Protein AF-A0A6P2FU16-F1 (afdb_monomer)

Secondary structure (DSSP, 8-state):
---------------------S---EE-TTSSEEEEEEEETS-THHHHHHHHHH-TT-EEEEEEE---S-EEEEETTEEEEEPPPEEEEEEE--

Mean predicted aligned error: 13.76 Å

Structure (mmCIF, N/CA/C/O backbone):
data_AF-A0A6P2FU16-F1
#
_entry.id   AF-A0A6P2FU16-F1
#
loop_
_atom_site.group_PDB
_atom_site.id
_atom_site.type_symbol
_atom_site.label_atom_id
_atom_site.label_alt_id
_atom_site.label_comp_id
_atom_site.label_asym_id
_atom_site.label_entity_id
_atom_site.label_seq_id
_atom_site.pdbx_PDB_ins_code
_atom_site.Cartn_x
_atom_site.Cartn_y
_atom_site.C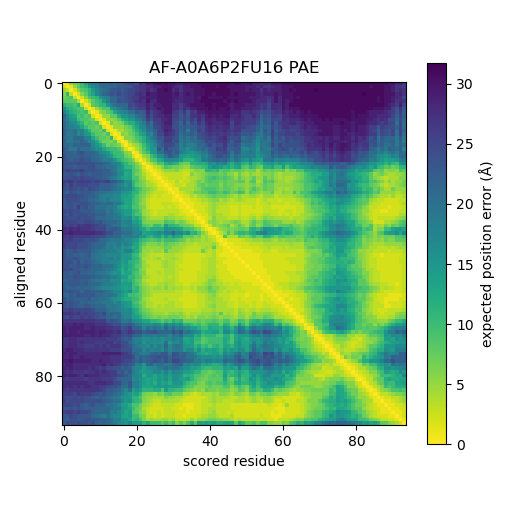artn_z
_atom_site.occupancy
_atom_site.B_iso_or_equiv
_atom_site.auth_seq_id
_atom_site.auth_comp_id
_atom_site.auth_asym_id
_atom_site.auth_atom_id
_atom_site.pdbx_PDB_model_num
ATOM 1 N N . MET A 1 1 ? -7.578 26.553 48.629 1.00 46.03 1 MET A N 1
ATOM 2 C CA . MET A 1 1 ? -7.542 25.409 49.567 1.00 46.03 1 MET A CA 1
ATOM 3 C C . MET A 1 1 ? -8.950 24.850 49.698 1.00 46.03 1 MET A C 1
ATOM 5 O O . MET A 1 1 ? -9.819 25.628 50.061 1.00 46.03 1 MET A O 1
ATOM 9 N N . ARG A 1 2 ? -9.099 23.527 49.485 1.00 44.97 2 ARG A N 1
ATOM 10 C CA . ARG A 1 2 ? -10.263 22.671 49.823 1.00 44.97 2 ARG A CA 1
ATOM 11 C C . ARG A 1 2 ? -11.420 22.736 48.798 1.00 44.97 2 ARG A C 1
ATOM 13 O O . ARG A 1 2 ? -11.994 23.792 48.625 1.00 44.97 2 ARG A O 1
ATOM 20 N N . PHE A 1 3 ? -11.811 21.699 48.055 1.00 43.94 3 PHE A N 1
ATOM 21 C CA . PHE A 1 3 ? -11.651 20.252 48.206 1.00 43.94 3 PHE A CA 1
ATOM 22 C C . PHE A 1 3 ? -11.545 19.576 46.822 1.00 43.94 3 PHE A C 1
ATOM 24 O O . PHE A 1 3 ? -12.525 19.468 46.093 1.00 43.94 3 PHE A O 1
ATOM 31 N N . LEU A 1 4 ? -10.351 19.081 46.478 1.00 50.25 4 LEU A N 1
ATOM 32 C CA . LEU A 1 4 ? -10.207 17.943 45.565 1.00 50.25 4 LEU A CA 1
ATOM 33 C C . LEU A 1 4 ? -10.719 16.710 46.325 1.00 50.25 4 LEU A C 1
ATOM 35 O O . LEU A 1 4 ? -10.123 16.400 47.359 1.00 50.25 4 LEU A O 1
ATOM 39 N N . LYS A 1 5 ? -11.786 16.052 45.842 1.00 46.97 5 LYS A N 1
ATOM 40 C CA . LYS A 1 5 ? -12.066 14.593 45.921 1.00 46.97 5 LYS A CA 1
ATOM 41 C C . LYS A 1 5 ? -13.552 14.290 45.671 1.00 46.97 5 LYS A C 1
ATOM 43 O O . LYS A 1 5 ? -14.368 14.543 46.547 1.00 46.97 5 LYS A O 1
ATOM 48 N N . ALA A 1 6 ? -13.840 13.710 44.503 1.00 45.25 6 ALA A N 1
ATOM 49 C CA . ALA A 1 6 ? -14.892 12.721 44.192 1.00 45.25 6 ALA A CA 1
ATOM 50 C C . ALA A 1 6 ? -15.142 12.786 42.670 1.00 45.25 6 ALA A C 1
ATOM 52 O O . ALA A 1 6 ? -15.872 13.632 42.179 1.00 45.25 6 ALA A O 1
ATOM 53 N N . SER A 1 7 ? -14.324 12.109 41.868 1.00 50.09 7 SER A N 1
ATOM 54 C CA . SER A 1 7 ? -14.680 10.800 41.304 1.00 50.09 7 SER A CA 1
ATOM 55 C C . SER A 1 7 ? -15.929 10.834 40.412 1.00 50.09 7 SER A C 1
ATOM 57 O O . SER A 1 7 ? -16.998 10.384 40.804 1.00 50.09 7 SER A O 1
ATOM 59 N N . ALA A 1 8 ? -15.752 11.310 39.182 1.00 48.22 8 ALA A N 1
ATOM 60 C CA . ALA A 1 8 ? -16.485 10.821 38.020 1.00 48.22 8 ALA A CA 1
ATOM 61 C C . ALA A 1 8 ? -15.540 10.947 36.820 1.00 48.22 8 ALA A C 1
ATOM 63 O O . ALA A 1 8 ? -15.329 12.021 36.264 1.00 48.22 8 ALA A O 1
ATOM 64 N N . ILE A 1 9 ? -14.870 9.837 36.522 1.00 54.91 9 ILE A N 1
ATOM 65 C CA . ILE A 1 9 ? -13.946 9.659 35.406 1.00 54.91 9 ILE A CA 1
ATOM 66 C C . ILE A 1 9 ? -14.768 9.793 34.119 1.00 54.91 9 ILE A C 1
ATOM 68 O O . ILE A 1 9 ? -15.372 8.831 33.657 1.00 54.91 9 ILE A O 1
ATOM 72 N N . VAL A 1 10 ? -14.831 10.997 33.551 1.00 57.50 10 VAL A N 1
ATOM 73 C CA . VAL A 1 10 ? -15.307 11.198 32.179 1.00 57.50 10 VAL A CA 1
ATOM 74 C C . VAL A 1 10 ? -14.112 10.915 31.278 1.00 57.50 10 VAL A C 1
ATOM 76 O O . VAL A 1 10 ? -13.295 11.785 30.988 1.00 57.50 10 VAL A O 1
ATOM 79 N N . ALA A 1 11 ? -13.959 9.638 30.929 1.00 56.16 11 ALA A N 1
ATOM 80 C CA . ALA A 1 11 ? -13.014 9.173 29.929 1.00 56.16 11 ALA A CA 1
ATOM 81 C C . ALA A 1 11 ? -13.464 9.690 28.556 1.00 56.16 11 ALA A C 1
ATOM 83 O O . ALA A 1 11 ? -14.204 9.031 27.829 1.00 56.16 11 ALA A O 1
ATOM 84 N N . THR A 1 12 ? -13.044 10.905 28.215 1.00 58.56 12 THR A N 1
ATOM 85 C CA . THR A 1 12 ? -13.216 11.462 26.877 1.00 58.56 12 THR A CA 1
ATOM 86 C C . THR A 1 12 ? -12.269 10.720 25.934 1.00 58.56 12 THR A C 1
ATOM 88 O O . THR A 1 12 ? -11.115 11.105 25.754 1.00 58.56 12 THR A O 1
ATOM 91 N N . ALA A 1 13 ? -12.742 9.614 25.360 1.00 57.47 13 ALA A N 1
ATOM 92 C CA . ALA A 1 13 ? -12.086 8.933 24.253 1.00 57.47 13 ALA A CA 1
ATOM 93 C C . ALA A 1 13 ? -12.150 9.840 23.011 1.00 57.47 13 ALA A C 1
ATOM 95 O O . ALA A 1 13 ? -13.068 9.746 22.197 1.00 57.47 13 ALA A O 1
ATOM 96 N N . LEU A 1 14 ? -11.194 10.768 22.887 1.00 52.72 14 LEU A N 1
ATOM 97 C CA . LEU A 1 14 ? -10.948 11.481 21.637 1.00 52.72 14 LEU A CA 1
ATOM 98 C C . LEU A 1 14 ? -10.443 10.459 20.613 1.00 52.72 14 LEU A C 1
ATOM 100 O O . LEU A 1 14 ? -9.284 10.047 20.637 1.00 52.72 14 LEU A O 1
ATOM 104 N N . VAL A 1 15 ? -11.337 10.044 19.719 1.00 58.72 15 VAL A N 1
ATOM 105 C CA . VAL A 1 15 ? -11.002 9.259 18.532 1.00 58.72 15 VAL A CA 1
ATOM 106 C C . VAL A 1 15 ? -10.127 10.130 17.629 1.00 58.72 15 VAL A C 1
ATOM 108 O O . VAL A 1 15 ? -10.598 11.077 16.993 1.00 58.72 15 VAL A O 1
ATOM 111 N N . LEU A 1 16 ? -8.832 9.818 17.616 1.00 50.78 16 LEU A N 1
ATOM 112 C CA . LEU A 1 16 ? -7.827 10.365 16.710 1.00 50.78 16 LEU A CA 1
ATOM 113 C C . LEU A 1 16 ? -8.207 10.009 15.263 1.00 50.78 16 LEU A C 1
ATOM 115 O O . LEU A 1 16 ? -7.883 8.929 14.778 1.00 50.78 16 LEU A O 1
ATOM 119 N N . HIS A 1 17 ? -8.891 10.912 14.560 1.00 48.78 17 HIS A N 1
ATOM 120 C CA . HIS A 1 17 ? -9.077 10.811 13.111 1.00 48.78 17 HIS A CA 1
ATOM 121 C C . HIS A 1 17 ? -7.794 11.300 12.427 1.00 48.78 17 HIS A C 1
ATOM 123 O O . HIS A 1 17 ? -7.655 12.471 12.076 1.00 48.78 17 HIS A O 1
ATOM 129 N N . GLY A 1 18 ? -6.815 10.397 12.329 1.00 49.44 18 GLY A N 1
ATOM 130 C CA . GLY A 1 18 ? -5.534 10.630 11.671 1.00 49.44 18 GLY A CA 1
ATOM 131 C C . GLY A 1 18 ? -5.669 10.750 10.150 1.00 49.44 18 GLY A C 1
ATOM 132 O O . GLY A 1 18 ? -6.335 9.941 9.514 1.00 49.44 18 GLY A O 1
ATOM 133 N N . CYS A 1 19 ? -5.032 11.794 9.618 1.00 46.31 19 CYS A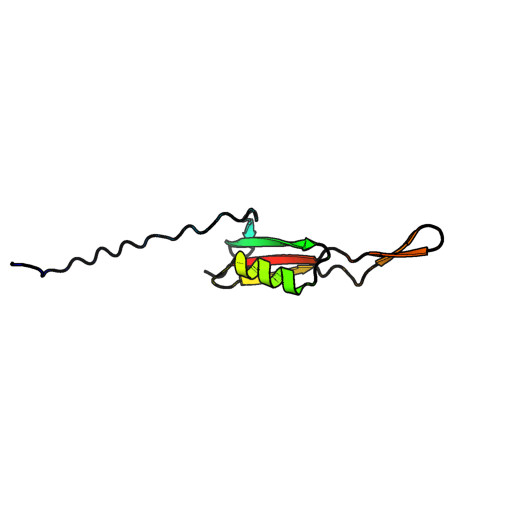 N 1
ATOM 134 C CA . CYS A 1 19 ? -4.665 12.098 8.232 1.00 46.31 19 CYS A CA 1
ATOM 135 C C . CYS A 1 19 ? -5.285 11.253 7.103 1.00 46.31 19 CYS A C 1
ATOM 137 O O . CYS A 1 19 ? -4.883 10.120 6.846 1.00 46.31 19 CYS A O 1
ATOM 139 N N . ALA A 1 20 ? -6.150 11.900 6.316 1.00 48.34 20 ALA A N 1
ATOM 140 C CA . ALA A 1 20 ? -6.557 11.452 4.990 1.00 48.34 20 ALA A CA 1
ATOM 141 C C . ALA A 1 20 ? -5.360 11.459 4.018 1.00 48.34 20 ALA A C 1
ATOM 143 O O . ALA A 1 20 ? -5.130 12.417 3.281 1.00 48.34 20 ALA A O 1
ATOM 144 N N . ILE A 1 21 ? -4.589 10.373 4.008 1.00 50.56 21 ILE A N 1
ATOM 145 C CA . ILE A 1 21 ? -3.793 9.990 2.842 1.00 50.56 21 ILE A CA 1
ATOM 146 C C . ILE A 1 21 ? -4.804 9.496 1.804 1.00 50.56 21 ILE A C 1
ATOM 148 O O . ILE A 1 21 ? -5.678 8.693 2.119 1.00 50.56 21 ILE A O 1
ATOM 152 N N . SER A 1 22 ? -4.732 10.022 0.581 1.00 51.31 22 SER A N 1
ATOM 153 C CA . SER A 1 22 ? -5.706 9.811 -0.505 1.00 51.31 22 SER A CA 1
ATOM 154 C C . SER A 1 22 ? -5.668 8.387 -1.097 1.00 51.31 22 SER A C 1
ATOM 156 O O . SER A 1 22 ? -5.725 8.184 -2.308 1.00 51.31 22 SER A O 1
ATOM 158 N N . SER A 1 23 ? -5.540 7.363 -0.256 1.00 58.78 23 SER A N 1
ATOM 159 C CA . SER A 1 23 ? -5.890 5.992 -0.594 1.00 58.78 23 SER A CA 1
ATOM 160 C C . SER A 1 23 ? -7.385 5.849 -0.343 1.00 58.78 23 SER A C 1
ATOM 162 O O . SER A 1 23 ? -7.826 5.891 0.803 1.00 58.78 23 SER A O 1
ATOM 164 N N . LYS A 1 24 ? -8.188 5.735 -1.404 1.00 69.19 24 LYS A N 1
ATOM 165 C CA . LYS A 1 24 ? -9.637 5.567 -1.245 1.00 69.19 24 LYS A CA 1
ATOM 166 C C . LYS A 1 24 ? -9.900 4.287 -0.441 1.00 69.19 24 LYS A C 1
ATOM 168 O O . LYS A 1 24 ? -9.542 3.217 -0.939 1.00 69.19 24 LYS A O 1
ATOM 173 N N . PRO A 1 25 ? -10.480 4.383 0.768 1.00 77.25 25 PRO A N 1
ATOM 174 C CA . PRO A 1 25 ? -10.852 3.201 1.521 1.00 77.25 25 PRO A CA 1
ATOM 175 C C . PRO A 1 25 ? -11.924 2.459 0.730 1.00 77.25 25 PRO A C 1
ATOM 177 O O . PRO A 1 25 ? -12.895 3.060 0.264 1.00 77.25 25 PRO A O 1
ATOM 180 N N . ILE A 1 26 ? -11.729 1.160 0.557 1.00 84.50 26 ILE A N 1
ATOM 181 C CA . ILE A 1 26 ? -12.703 0.268 -0.064 1.00 84.50 26 ILE A CA 1
ATOM 182 C C . ILE A 1 26 ? -13.117 -0.803 0.945 1.00 84.50 26 ILE A C 1
ATOM 184 O O . ILE A 1 26 ? -12.310 -1.175 1.800 1.00 84.50 26 ILE A O 1
ATOM 188 N N . PRO A 1 27 ? -14.374 -1.277 0.902 1.00 83.25 27 PRO A N 1
ATOM 189 C CA . PRO A 1 27 ? -14.795 -2.381 1.746 1.00 83.25 27 PRO A CA 1
ATOM 190 C C . PRO A 1 27 ? -14.012 -3.633 1.347 1.00 83.25 27 PRO A C 1
ATOM 192 O O . PRO A 1 27 ? -14.053 -4.070 0.197 1.00 83.25 27 PRO A O 1
ATOM 195 N N . GLY A 1 28 ? -13.263 -4.176 2.299 1.00 82.06 28 GLY A N 1
ATOM 196 C CA . GLY A 1 28 ? -12.550 -5.431 2.144 1.00 82.06 28 GLY A CA 1
ATOM 197 C C . GLY A 1 28 ? -13.491 -6.639 2.206 1.00 82.06 28 GLY A C 1
ATOM 198 O O . GLY A 1 28 ? -14.619 -6.520 2.698 1.00 82.06 28 GLY A O 1
ATOM 199 N N . PRO A 1 29 ? -13.046 -7.813 1.729 1.00 78.25 29 PRO A N 1
ATOM 200 C CA . PRO A 1 29 ? -13.819 -9.057 1.770 1.00 78.25 29 PRO A CA 1
ATOM 201 C C . PRO A 1 29 ? -14.333 -9.429 3.169 1.00 78.25 29 PRO A C 1
ATOM 203 O O . PRO A 1 29 ? -15.365 -10.085 3.278 1.00 78.25 29 PRO A O 1
ATOM 206 N N . ASN A 1 30 ? -13.666 -8.978 4.235 1.00 81.88 30 ASN A N 1
ATOM 207 C CA . ASN A 1 30 ? -14.075 -9.247 5.616 1.00 81.88 30 ASN A CA 1
ATOM 208 C C . ASN A 1 30 ? -14.935 -8.128 6.237 1.00 81.88 30 ASN A C 1
ATOM 210 O O . ASN A 1 30 ? -15.121 -8.096 7.452 1.00 81.88 30 ASN A O 1
ATOM 214 N N . GLY A 1 31 ? -15.413 -7.167 5.436 1.00 81.38 31 GLY A N 1
ATOM 215 C CA . GLY A 1 31 ? -16.156 -5.996 5.920 1.00 81.38 31 GLY A CA 1
ATOM 216 C C . GLY A 1 31 ? -15.281 -4.952 6.624 1.00 81.38 31 GLY A C 1
ATOM 217 O O . GLY A 1 31 ? -15.794 -4.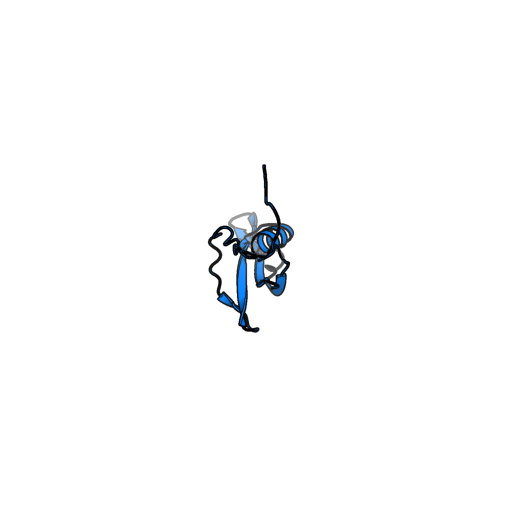051 7.284 1.00 81.38 31 GLY A O 1
ATOM 218 N N . ARG A 1 32 ? -13.956 -5.071 6.498 1.00 83.44 32 ARG A N 1
ATOM 219 C CA . ARG A 1 32 ? -12.965 -4.167 7.097 1.00 83.44 32 ARG A CA 1
ATOM 220 C C . ARG A 1 32 ? -12.523 -3.109 6.096 1.00 83.44 32 ARG A C 1
ATOM 222 O O . ARG A 1 32 ? -12.664 -3.293 4.891 1.00 83.44 32 ARG A O 1
ATOM 229 N N . THR A 1 33 ? -11.936 -2.020 6.584 1.00 87.12 33 THR A N 1
ATOM 230 C CA . THR A 1 33 ? -11.328 -1.010 5.710 1.00 87.12 33 THR A CA 1
ATOM 231 C C . THR A 1 33 ? -10.125 -1.601 4.983 1.00 87.12 33 THR A C 1
ATOM 233 O O . THR A 1 33 ? -9.174 -2.065 5.619 1.00 87.12 33 THR A O 1
ATOM 236 N N . ALA A 1 34 ? -10.163 -1.558 3.656 1.00 88.81 34 ALA A N 1
ATOM 237 C CA . ALA A 1 34 ? -9.105 -2.046 2.794 1.00 88.81 34 ALA A CA 1
ATOM 238 C C . ALA A 1 34 ? -8.575 -0.949 1.867 1.00 88.81 34 ALA A C 1
ATOM 240 O O . ALA A 1 34 ? -9.261 0.030 1.562 1.00 88.81 34 ALA A O 1
ATOM 241 N N . TYR A 1 35 ? -7.343 -1.134 1.400 1.00 88.44 35 TYR A N 1
ATOM 242 C CA . TYR A 1 35 ? -6.636 -0.193 0.545 1.00 88.44 35 TYR A CA 1
ATOM 243 C C . TYR A 1 35 ? -5.916 -0.916 -0.587 1.00 88.44 35 TYR A C 1
ATOM 245 O O . TYR A 1 35 ? -5.318 -1.974 -0.398 1.00 88.44 35 TYR A O 1
ATOM 253 N N . THR A 1 36 ? -5.941 -0.309 -1.774 1.00 88.12 36 THR A N 1
ATOM 254 C CA . THR A 1 36 ? -5.071 -0.705 -2.888 1.00 88.12 36 THR A CA 1
ATOM 255 C C . THR A 1 36 ? -3.841 0.195 -2.898 1.00 88.12 36 THR A C 1
ATOM 257 O O . THR A 1 36 ? -3.930 1.379 -3.224 1.00 88.12 36 THR A O 1
ATOM 260 N N . VAL A 1 37 ? -2.689 -0.368 -2.554 1.00 86.25 37 VAL A N 1
ATOM 261 C CA . VAL A 1 37 ? -1.392 0.306 -2.569 1.00 86.25 37 VAL A CA 1
ATOM 262 C C . VAL A 1 37 ? -0.762 0.092 -3.940 1.00 86.25 37 VAL A C 1
ATOM 264 O O . VAL A 1 37 ? -0.438 -1.032 -4.315 1.00 86.25 37 VAL A O 1
ATOM 267 N N . LYS A 1 38 ? -0.601 1.170 -4.712 1.00 80.94 38 LYS A N 1
ATOM 268 C CA . LYS A 1 38 ? 0.115 1.145 -5.994 1.00 80.94 38 LYS A CA 1
ATOM 269 C C . LYS A 1 38 ? 1.526 1.672 -5.778 1.00 80.94 38 LYS A C 1
ATOM 271 O O . LYS A 1 38 ? 1.698 2.854 -5.508 1.00 80.94 38 LYS A O 1
ATOM 276 N N . CYS A 1 39 ? 2.521 0.811 -5.938 1.00 76.62 39 CYS A N 1
ATOM 277 C CA . CYS A 1 39 ? 3.923 1.150 -5.683 1.00 76.62 39 CYS A CA 1
ATOM 278 C C . CYS A 1 39 ? 4.705 1.417 -6.976 1.00 76.62 39 CYS A C 1
ATOM 280 O O . CYS A 1 39 ? 5.890 1.736 -6.938 1.00 76.62 39 CYS A O 1
ATOM 282 N N . GLY A 1 40 ? 4.057 1.279 -8.138 1.00 69.00 40 GLY A N 1
ATOM 283 C CA . GLY A 1 40 ? 4.684 1.509 -9.439 1.00 69.00 40 GLY A CA 1
ATOM 284 C C . GLY A 1 40 ? 5.873 0.576 -9.673 1.00 69.00 40 GLY A C 1
ATOM 285 O O . GLY A 1 40 ? 5.829 -0.595 -9.304 1.00 69.00 40 GLY A O 1
ATOM 286 N N . SER A 1 41 ? 6.948 1.088 -10.272 1.00 64.62 41 SER A N 1
ATOM 287 C CA . SER A 1 41 ? 8.191 0.339 -10.513 1.00 64.62 41 SER A CA 1
ATOM 288 C C . SER A 1 41 ? 9.086 0.199 -9.274 1.00 64.62 41 SER A C 1
ATOM 290 O O . SER A 1 41 ?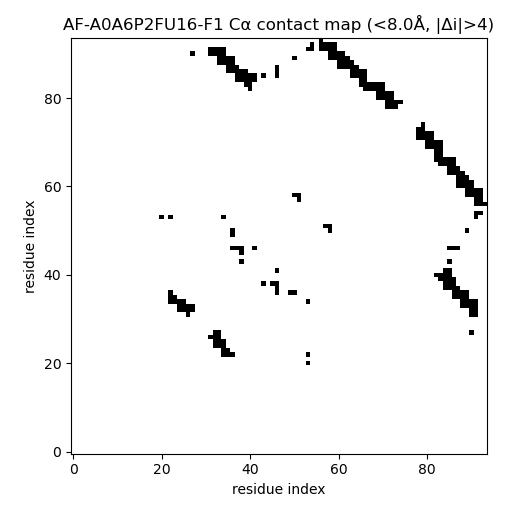 10.191 -0.341 -9.384 1.00 64.62 41 SER A O 1
ATOM 292 N N . ALA A 1 42 ? 8.659 0.708 -8.111 1.00 63.97 42 ALA A N 1
ATOM 293 C CA . ALA A 1 42 ? 9.466 0.702 -6.900 1.00 63.97 42 ALA A CA 1
ATOM 294 C C . ALA A 1 42 ? 9.741 -0.721 -6.404 1.00 63.97 42 ALA A C 1
ATOM 296 O O . ALA A 1 42 ? 8.963 -1.656 -6.629 1.00 63.97 42 ALA A O 1
ATOM 297 N N . VAL A 1 43 ? 10.863 -0.871 -5.692 1.00 70.31 43 VAL A N 1
ATOM 298 C CA . VAL A 1 43 ? 11.175 -2.098 -4.959 1.00 70.31 43 VAL A CA 1
ATOM 299 C C . VAL A 1 43 ? 10.033 -2.363 -4.000 1.00 70.31 43 VAL A C 1
ATOM 301 O O . VAL A 1 43 ? 9.542 -1.473 -3.314 1.00 70.31 43 VAL A O 1
ATOM 304 N N . LEU A 1 44 ? 9.629 -3.617 -3.948 1.00 74.00 44 LEU A N 1
ATOM 305 C CA . LEU A 1 44 ? 8.447 -4.044 -3.239 1.00 74.00 44 LEU A CA 1
ATOM 306 C C . LEU A 1 44 ? 8.424 -3.689 -1.743 1.00 74.00 44 LEU A C 1
ATOM 308 O O . LEU A 1 44 ? 7.364 -3.576 -1.139 1.00 74.00 44 LEU A O 1
ATOM 312 N N . HIS A 1 45 ? 9.597 -3.460 -1.159 1.00 80.88 45 HIS A N 1
ATOM 313 C CA . HIS A 1 45 ? 9.733 -2.949 0.196 1.00 80.88 45 HIS A CA 1
ATOM 314 C C . HIS A 1 45 ? 8.983 -1.623 0.414 1.00 80.88 45 HIS A C 1
ATOM 316 O O . HIS A 1 45 ? 8.307 -1.467 1.425 1.00 80.88 45 HIS A O 1
ATOM 322 N N . ALA A 1 46 ? 8.987 -0.730 -0.581 1.00 80.81 46 ALA A N 1
ATOM 323 C CA . ALA A 1 46 ? 8.258 0.536 -0.527 1.00 80.81 46 ALA A CA 1
ATOM 324 C C . ALA A 1 46 ? 6.734 0.333 -0.418 1.00 80.81 46 ALA A C 1
ATOM 326 O O . ALA A 1 46 ? 6.050 1.131 0.215 1.00 80.81 46 ALA A O 1
ATOM 327 N N . CYS A 1 47 ? 6.190 -0.762 -0.968 1.00 83.25 47 CYS A N 1
ATOM 328 C CA . CYS A 1 47 ? 4.777 -1.095 -0.780 1.00 83.25 47 CYS A CA 1
ATOM 329 C C . CYS A 1 47 ? 4.437 -1.364 0.682 1.00 83.25 47 CYS A C 1
ATOM 331 O O . CYS A 1 47 ? 3.370 -0.979 1.151 1.00 83.25 47 CYS A O 1
ATOM 333 N N . TYR A 1 48 ? 5.334 -2.047 1.392 1.00 87.81 48 TYR A N 1
ATOM 334 C CA . TYR A 1 48 ? 5.128 -2.397 2.789 1.00 87.81 48 TYR A CA 1
ATOM 335 C C . TYR A 1 48 ? 5.241 -1.180 3.704 1.00 87.81 48 TYR A C 1
ATOM 337 O O . TYR A 1 48 ? 4.496 -1.090 4.678 1.00 87.81 48 TYR A O 1
ATOM 345 N N . GLU A 1 49 ? 6.116 -0.228 3.371 1.00 87.94 49 GLU A N 1
ATOM 346 C CA . GLU A 1 49 ? 6.204 1.051 4.079 1.00 87.94 49 GLU A CA 1
ATOM 347 C C . GLU A 1 49 ? 4.929 1.881 3.902 1.00 87.94 49 GLU A C 1
ATOM 349 O O . GLU A 1 49 ? 4.370 2.362 4.886 1.00 87.94 49 GLU A O 1
ATOM 354 N N . GLU A 1 50 ? 4.419 2.010 2.674 1.00 86.62 50 GLU A N 1
ATOM 355 C CA . GLU A 1 50 ? 3.153 2.709 2.425 1.00 86.62 50 GLU A CA 1
ATOM 356 C C . GLU A 1 50 ? 1.973 2.001 3.102 1.00 86.62 50 GLU A C 1
ATOM 358 O O . GLU A 1 50 ? 1.149 2.645 3.750 1.00 86.62 50 GLU A O 1
ATOM 363 N N . ALA A 1 51 ? 1.927 0.669 3.056 1.00 88.50 51 ALA A N 1
ATOM 364 C CA . ALA A 1 51 ? 0.927 -0.114 3.776 1.00 88.50 51 ALA A CA 1
ATOM 365 C C . ALA A 1 51 ? 0.966 0.134 5.295 1.00 88.50 51 ALA A C 1
ATOM 367 O O . ALA A 1 51 ? -0.082 0.273 5.927 1.00 88.50 51 ALA A O 1
ATOM 368 N N . ALA A 1 52 ? 2.162 0.243 5.882 1.00 88.38 52 ALA A N 1
ATOM 369 C CA . ALA A 1 52 ? 2.334 0.549 7.300 1.00 88.38 52 ALA A CA 1
ATOM 370 C C . ALA A 1 52 ? 1.895 1.980 7.656 1.00 88.38 52 ALA A C 1
ATOM 372 O O . ALA A 1 52 ? 1.348 2.194 8.737 1.00 88.38 52 ALA A O 1
ATOM 373 N N . LYS A 1 53 ? 2.073 2.951 6.748 1.00 87.88 53 LYS A N 1
ATOM 374 C CA . LYS A 1 53 ? 1.557 4.321 6.923 1.00 87.88 53 LYS A CA 1
ATOM 375 C C . LYS A 1 53 ? 0.029 4.364 6.889 1.00 87.88 53 LYS A C 1
ATOM 377 O O . LYS A 1 53 ? -0.568 5.110 7.659 1.00 87.88 53 LYS A O 1
ATOM 382 N N . LEU A 1 54 ? -0.597 3.569 6.017 1.00 86.50 54 LEU A N 1
ATOM 383 C CA . LEU A 1 54 ? -2.058 3.490 5.900 1.00 86.50 54 LEU A CA 1
ATOM 384 C C . LEU A 1 54 ? -2.708 2.739 7.068 1.00 86.50 54 LEU A C 1
ATOM 386 O O . LEU A 1 54 ? -3.789 3.118 7.516 1.00 86.50 54 LEU A O 1
ATOM 390 N N . CYS A 1 55 ? -2.052 1.693 7.569 1.00 88.75 55 CYS A N 1
ATOM 391 C CA . CYS A 1 55 ? -2.550 0.858 8.657 1.00 88.75 55 CYS A CA 1
ATOM 392 C C . CYS A 1 55 ? -1.530 0.796 9.814 1.00 88.75 55 CYS A C 1
ATOM 394 O O . CYS A 1 55 ? -0.836 -0.215 9.967 1.00 88.75 55 CYS A O 1
ATOM 396 N N . PRO A 1 56 ? -1.443 1.834 10.671 1.00 86.62 56 PRO A N 1
ATOM 397 C CA . PRO A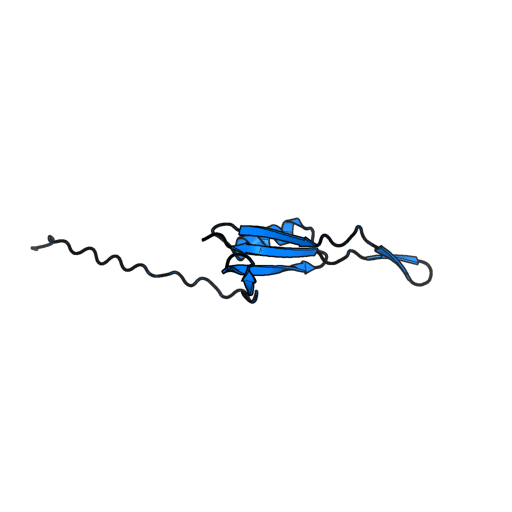 1 56 ? -0.448 1.905 11.749 1.00 86.62 56 PRO A CA 1
ATOM 398 C C . PRO A 1 56 ? -0.637 0.839 12.840 1.00 86.62 56 PRO A C 1
ATOM 400 O O . PRO A 1 56 ? 0.311 0.485 13.534 1.00 86.62 56 PRO A O 1
ATOM 403 N N . GLN A 1 57 ? -1.845 0.285 12.978 1.00 88.44 57 GLN A N 1
ATOM 404 C CA . GLN A 1 57 ? -2.148 -0.833 13.885 1.00 88.44 57 GLN A CA 1
ATOM 405 C C . GLN A 1 57 ? -1.807 -2.211 13.278 1.00 88.44 57 GLN A C 1
ATOM 407 O O . GLN A 1 57 ? -2.064 -3.252 13.886 1.00 88.44 57 GLN A O 1
ATOM 412 N N . GLY A 1 58 ? -1.227 -2.223 12.075 1.00 87.88 58 GLY A N 1
ATOM 413 C CA . GLY A 1 58 ? -0.945 -3.413 11.283 1.00 87.88 58 GLY A CA 1
ATOM 414 C C . GLY A 1 58 ? -2.002 -3.670 10.209 1.00 87.88 58 GLY A C 1
ATOM 415 O O . GLY A 1 58 ? -3.118 -3.154 10.260 1.00 87.88 58 GLY A O 1
ATOM 416 N N . TYR A 1 59 ? -1.647 -4.491 9.225 1.00 90.56 59 TYR A N 1
ATOM 417 C CA . TYR A 1 59 ? -2.513 -4.871 8.110 1.00 90.56 59 TYR A CA 1
ATOM 418 C C . TYR A 1 59 ? -2.385 -6.360 7.787 1.00 90.56 59 TYR A C 1
ATOM 420 O O . TYR A 1 59 ? -1.400 -7.010 8.136 1.00 90.56 59 TYR A O 1
ATOM 428 N N . SER A 1 60 ? -3.393 -6.893 7.104 1.00 91.06 60 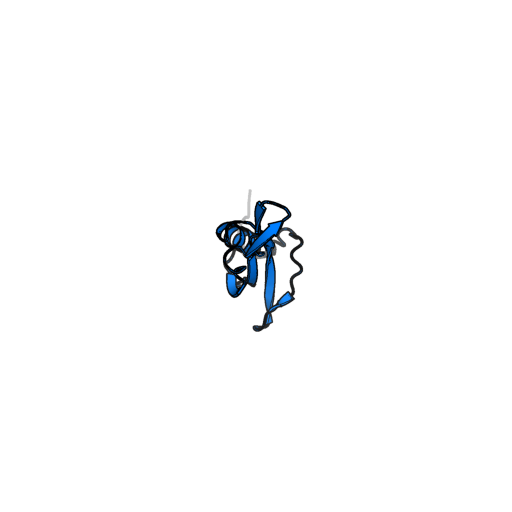SER A N 1
ATOM 429 C CA . SER A 1 60 ? -3.353 -8.197 6.452 1.00 91.06 60 SER A CA 1
ATOM 430 C C . SER A 1 60 ? -3.139 -8.001 4.954 1.00 91.06 60 SER A C 1
ATOM 432 O O . SER A 1 60 ? -3.800 -7.164 4.339 1.00 91.06 60 SER A O 1
ATOM 434 N N . LEU A 1 61 ? -2.198 -8.749 4.378 1.00 89.25 61 LEU A N 1
ATOM 435 C CA . LEU A 1 61 ? -1.997 -8.796 2.933 1.00 89.25 61 LEU A CA 1
ATOM 436 C C . LEU A 1 61 ? -3.062 -9.725 2.340 1.00 89.25 61 LEU A C 1
ATOM 438 O O . LEU A 1 61 ? -3.002 -10.933 2.559 1.00 89.25 61 LEU A O 1
ATOM 442 N N . VAL A 1 62 ? -4.033 -9.159 1.626 1.00 88.69 62 VAL A N 1
ATOM 443 C CA . VAL A 1 62 ? -5.108 -9.933 0.989 1.00 88.69 62 VAL A CA 1
ATOM 444 C C . VAL A 1 62 ? -4.663 -10.422 -0.380 1.00 88.69 62 VAL A C 1
ATOM 446 O O . VAL A 1 62 ? -4.832 -11.592 -0.702 1.00 88.69 62 VAL A O 1
ATOM 449 N N . ASP A 1 63 ? -4.081 -9.523 -1.171 1.00 84.25 63 ASP A N 1
ATOM 450 C CA . ASP A 1 63 ? -3.554 -9.852 -2.488 1.00 84.25 63 ASP A CA 1
ATOM 451 C C . ASP A 1 63 ? -2.316 -9.014 -2.807 1.00 84.25 63 ASP A C 1
ATOM 453 O O . ASP A 1 63 ? -2.122 -7.904 -2.295 1.00 84.25 63 ASP A O 1
ATOM 457 N N . ARG A 1 64 ? -1.455 -9.558 -3.659 1.00 83.06 64 ARG A N 1
ATOM 458 C CA . ARG A 1 64 ? -0.248 -8.890 -4.127 1.00 83.06 64 ARG A CA 1
ATOM 459 C C . ARG A 1 64 ? -0.013 -9.266 -5.576 1.00 83.06 64 ARG A C 1
ATOM 461 O O . ARG A 1 64 ? 0.281 -10.413 -5.895 1.00 83.06 64 ARG A O 1
ATOM 468 N N . GLN A 1 65 ? -0.032 -8.250 -6.428 1.00 76.12 65 GLN A N 1
ATOM 469 C CA . GLN A 1 65 ? 0.543 -8.353 -7.752 1.00 76.12 65 GLN A CA 1
ATOM 470 C C . GLN A 1 65 ? 2.000 -7.923 -7.709 1.00 76.12 65 GLN A C 1
ATOM 472 O O . GLN A 1 65 ? 2.338 -6.738 -7.628 1.00 76.12 65 GLN A O 1
ATOM 477 N N . ASP A 1 66 ? 2.854 -8.930 -7.812 1.00 72.62 66 ASP A N 1
ATOM 478 C CA . ASP A 1 66 ? 4.209 -8.771 -8.297 1.00 72.62 66 ASP A CA 1
ATOM 479 C C . ASP A 1 66 ? 4.162 -8.612 -9.810 1.00 72.62 66 ASP A C 1
ATOM 481 O O . ASP A 1 66 ? 3.792 -9.544 -10.527 1.00 72.62 66 ASP A O 1
ATOM 485 N N . GLY A 1 67 ? 4.530 -7.430 -10.308 1.00 63.75 67 GLY A N 1
ATOM 486 C CA . GLY A 1 67 ? 4.750 -7.266 -11.738 1.00 63.75 67 GLY A CA 1
ATOM 487 C C . GLY A 1 67 ? 5.783 -8.310 -12.183 1.00 63.75 67 GLY A C 1
ATOM 488 O O . GLY A 1 67 ? 6.857 -8.360 -11.571 1.00 63.75 67 GLY A O 1
ATOM 489 N N . PRO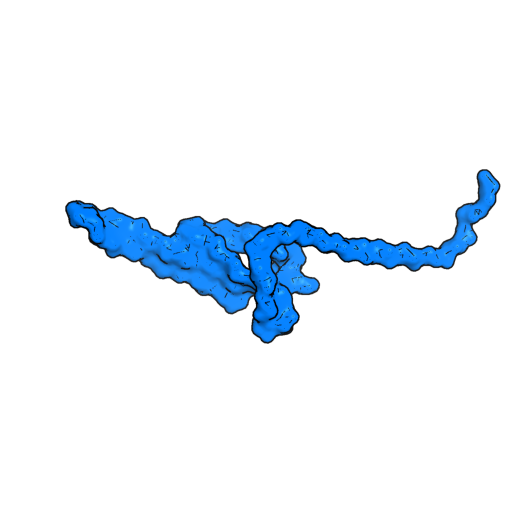 A 1 68 ? 5.486 -9.163 -13.185 1.00 56.22 68 PRO A N 1
ATOM 490 C CA . PRO A 1 68 ? 6.401 -10.217 -13.597 1.00 56.22 68 PRO A CA 1
ATOM 491 C C . PRO A 1 68 ? 7.771 -9.621 -13.921 1.00 56.22 68 PRO A C 1
ATOM 493 O O . PRO A 1 68 ? 7.872 -8.480 -14.388 1.00 56.22 68 PRO A O 1
ATOM 496 N N . ASN A 1 69 ? 8.809 -10.406 -13.612 1.00 58.69 69 ASN A N 1
ATOM 497 C CA . ASN A 1 69 ? 10.213 -10.146 -13.926 1.00 58.69 69 ASN A CA 1
ATOM 498 C C . ASN A 1 69 ? 10.324 -9.365 -15.238 1.00 58.69 69 ASN A C 1
ATOM 500 O O . ASN A 1 69 ? 9.733 -9.779 -16.233 1.00 58.69 69 ASN A O 1
ATOM 504 N N . GLY A 1 70 ? 11.005 -8.215 -15.182 1.00 63.69 70 GLY A N 1
ATOM 505 C CA . GLY A 1 70 ? 10.912 -7.163 -16.192 1.00 63.69 70 GLY A CA 1
ATOM 506 C C . GLY A 1 70 ? 10.870 -7.685 -17.627 1.00 63.69 70 GLY A C 1
ATOM 507 O O . GLY A 1 70 ? 11.648 -8.552 -18.018 1.00 63.69 70 GLY A O 1
ATOM 508 N N . ILE A 1 71 ? 9.941 -7.148 -18.407 1.00 68.06 71 ILE A N 1
ATOM 509 C CA . ILE A 1 71 ? 9.743 -7.526 -19.797 1.00 68.06 71 ILE A CA 1
ATOM 510 C C . ILE A 1 71 ? 10.838 -6.841 -20.611 1.00 68.06 71 ILE A C 1
ATOM 512 O O . ILE A 1 71 ? 11.033 -5.629 -20.500 1.00 68.06 71 ILE A O 1
ATOM 516 N N . VAL A 1 72 ? 11.560 -7.614 -21.418 1.00 77.31 72 VAL A N 1
ATOM 517 C CA . VAL A 1 72 ? 12.518 -7.061 -22.377 1.00 77.31 72 VAL A CA 1
ATOM 518 C C . VAL A 1 72 ? 11.753 -6.687 -23.635 1.00 77.31 72 VAL A C 1
ATOM 520 O O . VAL A 1 72 ? 11.282 -7.561 -24.361 1.00 77.31 72 VAL A O 1
ATOM 523 N N . THR A 1 73 ? 11.603 -5.391 -23.885 1.00 76.94 73 THR A N 1
ATOM 524 C CA . THR A 1 73 ? 10.925 -4.879 -25.078 1.00 76.94 73 THR A CA 1
ATOM 525 C C . THR A 1 73 ? 11.951 -4.346 -26.078 1.00 76.94 73 THR A C 1
ATOM 527 O O . THR A 1 73 ? 12.738 -3.465 -25.717 1.00 76.94 73 THR A O 1
ATOM 530 N N . PRO A 1 74 ? 11.977 -4.847 -27.326 1.00 80.62 74 PRO A N 1
ATOM 531 C CA . PRO A 1 74 ? 12.842 -4.291 -28.360 1.00 80.62 74 PRO A CA 1
ATOM 532 C C . PRO A 1 74 ? 12.381 -2.869 -28.724 1.00 80.62 74 PRO A C 1
ATOM 534 O O . PRO A 1 74 ? 11.204 -2.642 -29.000 1.00 80.62 74 PRO A O 1
ATOM 537 N N . MET A 1 75 ? 13.307 -1.908 -28.727 1.00 78.25 75 MET A N 1
ATOM 538 C CA . MET A 1 75 ? 13.093 -0.529 -29.184 1.00 78.25 75 MET A CA 1
ATOM 539 C C . MET A 1 75 ? 14.222 -0.145 -30.144 1.00 78.25 75 MET A C 1
ATOM 541 O O . 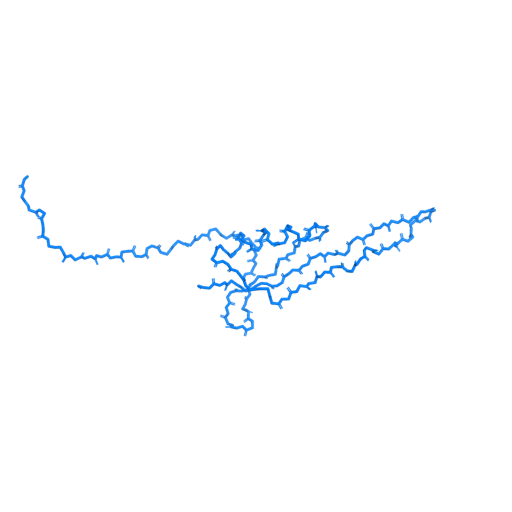MET A 1 75 ? 15.345 0.149 -29.731 1.00 78.25 75 MET A O 1
ATOM 545 N N . GLY A 1 76 ? 13.918 -0.138 -31.444 1.00 82.69 76 GLY A N 1
ATOM 546 C CA . GLY A 1 76 ? 14.893 0.181 -32.488 1.00 82.69 76 GLY A CA 1
ATOM 547 C C . GLY A 1 76 ? 16.063 -0.807 -32.511 1.00 82.69 76 GLY A C 1
ATOM 548 O O . GLY A 1 76 ? 15.853 -2.015 -32.531 1.00 82.69 76 GLY A O 1
ATOM 549 N N . ALA A 1 77 ? 17.297 -0.293 -32.497 1.00 80.25 77 ALA A N 1
ATOM 550 C CA . ALA A 1 77 ? 18.522 -1.102 -32.482 1.00 80.25 77 ALA A CA 1
ATOM 551 C C . ALA A 1 77 ? 18.902 -1.649 -31.086 1.00 80.25 77 ALA A C 1
ATOM 553 O O . ALA A 1 77 ? 19.991 -2.194 -30.921 1.00 80.25 77 ALA A O 1
ATOM 554 N N . GLY A 1 78 ? 18.044 -1.484 -30.074 1.00 80.50 78 GLY A N 1
ATOM 555 C CA . GLY A 1 78 ? 18.310 -1.901 -28.699 1.00 80.50 78 GLY A CA 1
ATOM 556 C C . GLY A 1 78 ? 17.116 -2.571 -28.025 1.00 80.50 78 GLY A C 1
ATOM 557 O O . GLY A 1 78 ? 16.041 -2.732 -28.602 1.00 80.50 78 GLY A O 1
ATOM 558 N N . ALA A 1 79 ? 17.312 -2.955 -26.768 1.00 84.44 79 ALA A N 1
ATOM 559 C CA . ALA A 1 79 ? 16.280 -3.518 -25.910 1.00 84.44 79 ALA A CA 1
ATOM 560 C C . ALA A 1 79 ? 16.186 -2.709 -24.615 1.00 84.44 79 ALA A C 1
ATOM 562 O O . ALA A 1 79 ? 17.205 -2.288 -24.065 1.00 84.44 79 ALA A O 1
ATOM 563 N N . THR A 1 80 ? 14.967 -2.502 -24.123 1.00 78.12 80 THR A N 1
ATOM 564 C CA . THR A 1 80 ? 14.718 -1.874 -22.823 1.00 78.12 80 THR A CA 1
ATOM 565 C C . THR A 1 80 ? 14.125 -2.904 -21.872 1.00 78.12 80 THR A C 1
ATOM 567 O O . THR A 1 80 ? 13.360 -3.778 -22.280 1.00 78.12 80 THR A O 1
ATOM 570 N N . PHE A 1 81 ? 14.501 -2.816 -20.599 1.00 75.00 81 PHE A N 1
ATOM 571 C CA . PHE A 1 81 ? 13.929 -3.636 -19.539 1.00 75.00 81 PHE A CA 1
ATOM 572 C C . PHE A 1 81 ? 12.829 -2.827 -18.850 1.00 75.00 81 PHE A C 1
ATOM 574 O O . PHE A 1 81 ? 13.115 -1.834 -18.180 1.00 75.00 81 PHE A O 1
ATOM 581 N N . VAL A 1 82 ? 11.574 -3.246 -19.004 1.00 72.12 82 VAL A N 1
ATOM 582 C CA . VAL A 1 82 ? 10.416 -2.599 -18.377 1.00 72.12 82 VAL A CA 1
ATOM 583 C C . VAL A 1 82 ? 9.936 -3.450 -17.211 1.00 72.12 82 VAL A C 1
ATOM 585 O O . VAL A 1 82 ? 9.502 -4.586 -17.388 1.00 72.12 82 VAL A O 1
ATOM 588 N N . ARG A 1 83 ? 9.985 -2.904 -15.994 1.00 69.88 83 ARG A N 1
ATOM 589 C CA . ARG A 1 83 ? 9.431 -3.571 -14.810 1.00 69.88 83 ARG A CA 1
ATOM 590 C C . ARG A 1 83 ? 7.924 -3.327 -14.728 1.00 69.88 83 ARG A C 1
ATOM 592 O O . ARG A 1 83 ? 7.494 -2.175 -14.751 1.00 69.88 83 ARG A O 1
ATOM 599 N N . GLY A 1 84 ? 7.138 -4.399 -14.602 1.00 67.38 84 GLY A N 1
ATOM 600 C CA . GLY A 1 84 ? 5.700 -4.292 -14.346 1.00 67.38 84 GLY A CA 1
ATOM 601 C C . GLY A 1 84 ? 5.410 -3.584 -13.011 1.00 67.38 84 GLY A C 1
ATOM 602 O O . GLY A 1 84 ? 6.229 -3.669 -12.091 1.00 67.38 84 GLY A O 1
ATOM 603 N N . PRO A 1 85 ? 4.282 -2.864 -12.888 1.00 70.50 85 PRO A N 1
ATOM 604 C CA . PRO A 1 85 ? 3.938 -2.172 -11.653 1.00 70.50 85 PRO A CA 1
ATOM 605 C C . PRO A 1 85 ? 3.658 -3.172 -10.525 1.00 70.50 85 PRO A C 1
ATOM 607 O O . PRO A 1 85 ? 2.945 -4.151 -10.723 1.00 70.50 85 PRO A O 1
ATOM 610 N N . ASN A 1 86 ? 4.183 -2.894 -9.334 1.00 77.69 86 ASN A N 1
ATOM 611 C CA . ASN A 1 86 ? 3.822 -3.608 -8.116 1.00 77.69 86 ASN A CA 1
ATOM 612 C C . ASN A 1 86 ? 2.580 -2.961 -7.498 1.00 77.69 86 ASN A C 1
ATOM 614 O O . ASN A 1 86 ? 2.530 -1.738 -7.301 1.00 77.69 86 ASN A O 1
ATOM 618 N N . SER A 1 87 ? 1.595 -3.782 -7.153 1.00 80.06 87 SER A N 1
ATOM 619 C CA . SER A 1 87 ? 0.436 -3.345 -6.378 1.00 80.06 87 SER A CA 1
ATOM 620 C C . SER A 1 87 ? 0.054 -4.365 -5.319 1.00 80.06 87 SER A C 1
ATOM 622 O O . SER A 1 87 ? 0.174 -5.568 -5.531 1.00 80.06 87 SER A O 1
ATOM 624 N N . MET A 1 88 ? -0.431 -3.879 -4.182 1.00 86.06 88 MET A N 1
ATOM 625 C CA . MET A 1 88 ? -0.901 -4.704 -3.074 1.00 86.06 88 MET A CA 1
ATOM 626 C C . MET A 1 88 ? -2.304 -4.297 -2.663 1.00 86.06 88 MET A C 1
ATOM 628 O O . MET A 1 88 ? -2.649 -3.116 -2.671 1.00 86.06 88 MET A O 1
ATOM 632 N N . PHE A 1 89 ? -3.090 -5.279 -2.257 1.00 88.69 89 PHE A N 1
ATOM 633 C CA . PHE A 1 89 ? -4.373 -5.087 -1.616 1.00 88.69 89 PHE A CA 1
ATOM 634 C C . PHE A 1 89 ? -4.256 -5.508 -0.151 1.00 88.69 89 PHE A C 1
ATOM 636 O O . PHE A 1 89 ? -3.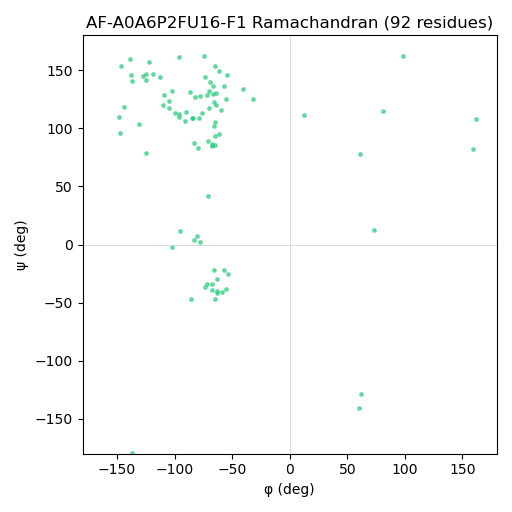895 -6.646 0.157 1.00 88.69 89 PHE A O 1
ATOM 643 N N . ILE A 1 90 ? -4.517 -4.565 0.752 1.00 90.62 90 ILE A N 1
ATOM 644 C CA . ILE A 1 90 ? -4.352 -4.752 2.194 1.00 90.62 90 ILE A CA 1
ATOM 645 C C . ILE A 1 90 ? -5.645 -4.431 2.937 1.00 90.62 90 ILE A C 1
ATOM 647 O O . ILE A 1 90 ? -6.363 -3.509 2.560 1.00 90.62 90 ILE A O 1
ATOM 651 N N . GLU A 1 91 ? -5.905 -5.143 4.027 1.00 91.06 91 GLU A N 1
ATOM 652 C CA . GLU A 1 91 ? -6.954 -4.822 5.001 1.00 91.06 91 GLU A CA 1
ATOM 653 C C . GLU A 1 91 ? -6.317 -4.334 6.301 1.00 91.06 91 GLU A C 1
ATOM 655 O O . GLU A 1 91 ? -5.453 -5.016 6.857 1.00 91.06 91 GLU A O 1
ATOM 660 N N . CYS A 1 92 ? -6.747 -3.187 6.830 1.00 88.56 92 CYS A N 1
ATOM 661 C CA . CYS A 1 92 ? -6.236 -2.734 8.120 1.00 88.56 92 CYS A CA 1
ATOM 662 C C . CYS A 1 92 ? -6.733 -3.627 9.256 1.00 88.56 92 CYS A C 1
ATOM 664 O O . CYS A 1 92 ? -7.906 -4.019 9.321 1.00 88.56 92 CYS A O 1
ATOM 666 N N . LYS A 1 93 ? -5.832 -3.902 10.201 1.00 85.44 93 LYS A N 1
ATOM 667 C CA . LYS A 1 93 ? -6.205 -4.489 11.477 1.00 85.44 93 LYS A CA 1
ATOM 668 C C . LYS A 1 93 ? -6.891 -3.420 12.342 1.00 85.44 93 LYS A C 1
ATOM 670 O O . LYS A 1 93 ? -6.535 -2.250 12.268 1.00 85.44 93 LYS A O 1
ATOM 675 N N . SER A 1 94 ? -7.892 -3.840 13.111 1.00 71.12 94 SER A N 1
ATOM 676 C CA . SER A 1 94 ? -8.605 -3.021 14.095 1.00 71.12 94 SER A CA 1
ATOM 677 C C . SER A 1 94 ? -8.043 -3.300 15.475 1.00 71.12 94 SER A C 1
ATOM 679 O O . SER A 1 94 ? -7.559 -4.443 15.669 1.00 71.12 94 SER A O 1
#

pLDDT: mean 73.03, std 14.68, range [43.94, 91.06]

Foldseek 3Di:
DDDPDDDDPPPPPPDPPDDDPPFPFDQDPVRFTKGKQWPFQDDCVVSVVVVCVVAVVDKDFPDKDQQPQFDWDDDPPDTDTHGGIIMTMIGHDD

Solvent-accessible surface area (backbone atoms only — not comparable to full-atom values): 6009 Å² total; per-residue (Å²): 135,89,79,95,85,81,91,77,89,80,79,78,79,76,78,80,83,74,77,89,63,93,60,70,76,39,83,30,98,85,74,36,57,14,38,70,48,76,42,39,74,51,64,70,66,58,45,55,54,53,49,42,70,76,18,79,79,37,64,45,83,76,44,72,46,73,35,60,80,52,47,77,44,80,55,87,98,45,73,45,78,46,61,41,54,28,34,35,33,35,32,44,50,131

Nearest PDB structures (foldseek):
  6spb-assembly1_T  TM=4.174E-01  e=6.951E-01  Pseudomonas aeruginosa
  6xyw-assembly1_At  TM=3.603E-01  e=4.736E-01  Arabidopsis thaliana
  6z1p-assembly1_Ax  TM=3.369E-01  e=5.738E-01  Tetrahymena thermophila SB210
  6o8z-assembly1_U  TM=3.099E-01  e=3.439E-01  Enterococcus faecalis
  5mrf-assembly1_P  TM=3.918E-01  e=1.160E+00  Saccharomyces cerevisiae

Sequence (94 aa):
MRFLKASAIVATALVLHGCAISSKPIPGPNGRTAYTVKCGSAVLHACYEEAAKLCPQGYSLVDRQDGPNGIVTPMGAGATFVRGPNSMFIECKS

Radius of gyration: 22.37 Å; Cα contacts (8 Å, |Δi|>4): 139; chains: 1; bounding box: 35×36×82 Å